Protein AF-A0A9D8JSG8-F1 (afdb_monomer)

Structure (mmCIF, N/CA/C/O backbone):
data_AF-A0A9D8JSG8-F1
#
_entry.id   AF-A0A9D8JSG8-F1
#
loop_
_atom_site.group_PDB
_atom_site.id
_atom_site.type_symbol
_atom_site.label_atom_id
_atom_site.label_alt_id
_atom_site.label_comp_id
_atom_site.label_asym_id
_atom_site.label_entity_id
_atom_site.label_seq_id
_atom_site.pdbx_PDB_ins_code
_atom_site.Cartn_x
_atom_site.Cartn_y
_atom_site.Cartn_z
_atom_site.occupancy
_atom_site.B_iso_or_equiv
_atom_site.auth_seq_id
_atom_site.auth_comp_id
_atom_site.auth_asym_id
_atom_site.auth_atom_id
_atom_site.pdbx_PDB_model_num
ATOM 1 N N . MET A 1 1 ? 66.853 18.924 14.816 1.00 55.56 1 MET A N 1
ATOM 2 C CA . MET A 1 1 ? 65.489 18.479 15.180 1.00 55.56 1 MET A CA 1
ATOM 3 C C . MET A 1 1 ? 64.592 18.593 13.958 1.00 55.56 1 MET A C 1
ATOM 5 O O . MET A 1 1 ? 63.745 19.469 13.878 1.00 55.56 1 MET A O 1
ATOM 9 N N . THR A 1 2 ? 64.803 17.709 12.991 1.00 59.06 2 THR A N 1
ATOM 10 C CA . THR A 1 2 ? 63.992 17.648 11.774 1.00 59.06 2 THR A CA 1
ATOM 11 C C . THR A 1 2 ? 63.807 16.168 11.518 1.00 59.06 2 THR A C 1
ATOM 13 O O . THR A 1 2 ? 64.743 15.477 11.120 1.00 59.06 2 THR A O 1
ATOM 16 N N . CYS A 1 3 ? 62.652 15.647 11.924 1.00 45.59 3 CYS A N 1
ATOM 17 C CA . CYS A 1 3 ? 62.351 14.235 11.762 1.00 45.59 3 CYS A CA 1
ATOM 18 C C . CYS A 1 3 ? 62.247 13.914 10.261 1.00 45.59 3 CYS A C 1
ATOM 20 O O . CYS A 1 3 ? 61.483 14.578 9.561 1.00 45.59 3 CYS A O 1
ATOM 22 N N . PRO A 1 4 ? 62.999 12.919 9.764 1.00 60.72 4 PRO A N 1
ATOM 23 C CA . PRO A 1 4 ? 62.946 12.495 8.372 1.00 60.72 4 PRO A CA 1
ATOM 24 C C . PRO A 1 4 ? 61.621 11.777 8.057 1.00 60.72 4 PRO A C 1
ATOM 26 O O . PRO A 1 4 ? 61.048 11.122 8.938 1.00 60.72 4 PRO A O 1
ATOM 29 N N . PRO A 1 5 ? 61.130 11.860 6.806 1.00 54.78 5 PRO A N 1
ATOM 30 C CA . PRO A 1 5 ? 59.908 11.187 6.395 1.00 54.78 5 PRO A CA 1
ATOM 31 C C . PRO A 1 5 ? 60.143 9.674 6.382 1.00 54.78 5 PRO A C 1
ATOM 33 O O . PRO A 1 5 ? 60.916 9.148 5.583 1.00 54.78 5 PRO A O 1
ATOM 36 N N . LYS A 1 6 ? 59.475 8.957 7.289 1.00 56.94 6 LYS A N 1
ATOM 37 C CA . LYS A 1 6 ? 59.441 7.494 7.274 1.00 56.94 6 LYS A CA 1
ATOM 38 C C . LYS A 1 6 ? 58.579 7.046 6.100 1.00 56.94 6 LYS A C 1
ATOM 40 O O . LYS A 1 6 ? 57.353 7.054 6.175 1.00 56.94 6 LYS A O 1
ATOM 45 N N . THR A 1 7 ? 59.242 6.635 5.029 1.00 55.62 7 THR A N 1
ATOM 46 C CA . THR A 1 7 ? 58.681 5.748 4.017 1.00 55.62 7 THR A CA 1
ATOM 47 C C . THR A 1 7 ? 58.114 4.507 4.702 1.00 55.62 7 THR A C 1
ATOM 49 O O . THR A 1 7 ? 58.830 3.712 5.308 1.00 55.62 7 THR A O 1
ATOM 52 N N . ARG A 1 8 ? 56.794 4.344 4.613 1.00 46.88 8 ARG A N 1
ATOM 53 C CA . ARG A 1 8 ? 56.098 3.098 4.926 1.00 46.88 8 ARG A CA 1
ATOM 54 C C . ARG A 1 8 ? 55.452 2.617 3.623 1.00 46.88 8 ARG A C 1
ATOM 56 O O . ARG A 1 8 ? 54.531 3.283 3.157 1.00 46.88 8 ARG A O 1
ATOM 63 N N . PRO A 1 9 ? 55.896 1.504 3.013 1.00 50.84 9 PRO A N 1
ATOM 64 C CA . PRO A 1 9 ? 55.154 0.878 1.930 1.00 50.84 9 PRO A CA 1
ATOM 65 C C . PRO A 1 9 ? 53.985 0.144 2.588 1.00 50.84 9 PRO A C 1
ATOM 67 O O . PRO A 1 9 ? 54.121 -0.975 3.075 1.00 50.84 9 PRO A O 1
ATOM 70 N N . GLY A 1 10 ? 52.862 0.835 2.747 1.00 44.47 10 GLY A N 1
ATOM 71 C CA . GLY A 1 10 ? 51.741 0.336 3.527 1.00 44.47 10 GLY A CA 1
ATOM 72 C C . GLY A 1 10 ? 50.426 0.759 2.913 1.00 44.47 10 GLY A C 1
ATOM 73 O O . GLY A 1 10 ? 50.056 1.916 3.037 1.00 44.47 10 GLY A O 1
ATOM 74 N N . ALA A 1 11 ? 49.751 -0.216 2.302 1.00 49.81 11 ALA A N 1
ATOM 75 C CA . ALA A 1 11 ? 48.314 -0.256 2.062 1.00 49.81 11 ALA A C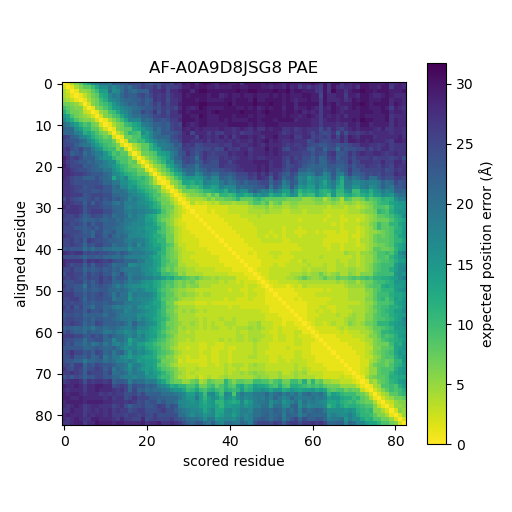A 1
ATOM 76 C C . ALA A 1 11 ? 47.715 1.001 1.410 1.00 49.81 11 ALA A C 1
ATOM 78 O O . ALA A 1 11 ? 47.353 1.969 2.069 1.00 49.81 11 ALA A O 1
ATOM 79 N N . LYS A 1 12 ? 47.530 0.929 0.092 1.00 43.53 12 LYS A N 1
ATOM 80 C CA . LYS A 1 12 ? 46.661 1.824 -0.674 1.00 43.53 12 LYS A CA 1
ATOM 81 C C . LYS A 1 12 ? 45.216 1.644 -0.167 1.00 43.53 12 LYS A C 1
ATOM 83 O O . LYS A 1 12 ? 44.531 0.720 -0.589 1.00 43.53 12 LYS A O 1
ATOM 88 N N . TRP A 1 13 ? 44.805 2.451 0.813 1.00 51.78 13 TRP A N 1
ATOM 89 C CA . TRP A 1 13 ? 43.465 2.443 1.426 1.00 51.78 13 TRP A CA 1
ATOM 90 C C . TRP A 1 13 ? 42.480 3.391 0.730 1.00 51.78 13 TRP A C 1
ATOM 92 O O . TRP A 1 13 ? 41.304 3.448 1.086 1.00 51.78 13 TRP A O 1
ATOM 102 N N . GLU A 1 14 ? 42.919 4.102 -0.302 1.00 49.25 14 GLU A N 1
ATOM 103 C CA . GLU A 1 14 ? 42.020 4.829 -1.185 1.00 49.25 14 GLU A CA 1
ATOM 104 C C . GLU A 1 14 ? 41.401 3.837 -2.165 1.00 49.25 14 GLU A C 1
ATOM 106 O O . GLU A 1 14 ? 42.106 3.271 -3.005 1.00 49.25 14 GLU A O 1
ATOM 111 N N . ASN A 1 15 ? 40.101 3.592 -1.944 1.00 57.66 15 ASN A N 1
ATOM 112 C CA . ASN A 1 15 ? 39.043 3.135 -2.869 1.00 57.66 15 ASN A CA 1
ATOM 113 C C . ASN A 1 15 ? 38.080 2.093 -2.253 1.00 57.66 15 ASN A C 1
ATOM 115 O O . ASN A 1 15 ? 37.302 1.481 -2.974 1.00 57.66 15 ASN A O 1
ATOM 119 N N . ALA A 1 16 ? 38.071 1.881 -0.933 1.00 49.91 16 ALA A N 1
ATOM 120 C CA . ALA A 1 16 ? 37.219 0.865 -0.294 1.00 49.91 16 ALA A CA 1
ATOM 121 C C . ALA A 1 16 ? 35.900 1.410 0.305 1.00 49.91 16 ALA A C 1
ATOM 123 O O . ALA A 1 16 ? 35.462 0.936 1.351 1.00 49.91 16 ALA A O 1
ATOM 124 N N . TRP A 1 17 ? 35.262 2.406 -0.326 1.00 48.34 17 TRP A N 1
ATOM 125 C CA . TRP A 1 17 ? 33.985 2.974 0.157 1.00 48.34 17 TRP A CA 1
ATOM 126 C C . TRP A 1 17 ? 32.832 2.985 -0.857 1.00 48.34 17 TRP A C 1
ATOM 128 O O . TRP A 1 17 ? 31.752 3.464 -0.528 1.00 48.34 17 TRP A O 1
ATOM 138 N N . THR A 1 18 ? 32.995 2.394 -2.044 1.00 52.41 18 THR A N 1
ATOM 139 C CA . THR A 1 18 ? 31.948 2.426 -3.092 1.00 52.41 18 THR A CA 1
ATOM 140 C C . THR A 1 18 ? 31.462 1.045 -3.540 1.00 52.41 18 THR A C 1
ATOM 142 O O . THR A 1 18 ? 30.644 0.947 -4.442 1.00 52.41 18 THR A O 1
ATOM 145 N N . GLU A 1 19 ? 31.912 -0.041 -2.902 1.00 42.16 19 GLU A N 1
ATOM 146 C CA . GLU A 1 19 ? 31.602 -1.413 -3.353 1.00 42.16 19 GLU A CA 1
ATOM 147 C C . GLU A 1 19 ? 30.577 -2.144 -2.466 1.00 42.16 19 GLU A C 1
ATOM 149 O O . GLU A 1 19 ? 30.222 -3.295 -2.707 1.00 42.16 19 GLU A O 1
ATOM 154 N N . ARG A 1 20 ? 30.045 -1.460 -1.440 1.00 46.50 20 ARG A N 1
ATOM 155 C CA . ARG A 1 20 ? 28.902 -1.938 -0.640 1.00 46.50 20 ARG A CA 1
ATOM 156 C C . ARG A 1 20 ? 27.552 -1.412 -1.121 1.00 46.50 20 ARG A C 1
ATOM 158 O O . ARG A 1 20 ? 26.545 -1.673 -0.470 1.00 46.50 20 ARG A O 1
ATOM 165 N N . GLU A 1 21 ? 27.487 -0.818 -2.308 1.00 46.94 21 GLU A N 1
ATOM 166 C CA . GLU A 1 21 ? 26.268 -0.887 -3.119 1.00 46.94 21 GLU A CA 1
ATOM 167 C C . GLU A 1 21 ? 26.190 -2.271 -3.773 1.00 46.94 21 GLU A C 1
ATOM 169 O O . GLU A 1 21 ? 26.049 -2.421 -4.985 1.00 46.94 21 GLU A O 1
ATOM 174 N N . ALA A 1 22 ? 26.297 -3.313 -2.939 1.00 47.41 22 ALA A N 1
ATOM 175 C CA . ALA A 1 22 ? 25.838 -4.639 -3.280 1.00 47.41 22 ALA A CA 1
ATOM 176 C C . ALA A 1 22 ? 24.417 -4.440 -3.787 1.00 47.41 22 ALA A C 1
ATOM 178 O O . ALA A 1 22 ? 23.536 -4.040 -3.022 1.00 47.41 22 ALA A O 1
ATOM 179 N N . ALA A 1 23 ? 24.245 -4.615 -5.096 1.00 51.81 23 ALA A N 1
ATOM 180 C CA . ALA A 1 23 ? 22.971 -4.576 -5.767 1.00 51.81 23 ALA A CA 1
ATOM 181 C C . ALA A 1 23 ? 22.008 -5.406 -4.925 1.00 51.81 23 ALA A C 1
ATOM 183 O O . ALA A 1 23 ? 22.068 -6.636 -4.948 1.00 51.81 23 ALA A O 1
ATOM 184 N N . MET A 1 24 ? 21.163 -4.736 -4.129 1.00 53.94 24 MET A N 1
ATOM 185 C CA . MET A 1 24 ? 20.071 -5.413 -3.452 1.00 53.94 24 MET A CA 1
ATOM 186 C C . MET A 1 24 ? 19.380 -6.175 -4.574 1.00 53.94 24 MET A C 1
ATOM 188 O O . MET A 1 24 ? 19.013 -5.521 -5.560 1.00 53.94 24 MET A O 1
ATOM 192 N N . PRO A 1 25 ? 19.264 -7.510 -4.500 1.00 49.75 25 PRO A N 1
ATOM 193 C CA . PRO A 1 25 ? 18.571 -8.261 -5.522 1.00 49.75 25 PRO A CA 1
ATOM 194 C C . PRO A 1 25 ? 17.155 -7.703 -5.542 1.00 49.75 25 PRO A C 1
ATOM 196 O O . PRO A 1 25 ? 16.338 -7.988 -4.667 1.00 49.75 25 PRO A O 1
ATOM 199 N N . ARG A 1 26 ? 16.893 -6.799 -6.492 1.00 56.03 26 ARG A N 1
ATOM 200 C CA . ARG A 1 26 ? 15.591 -6.182 -6.676 1.00 56.03 26 ARG A CA 1
ATOM 201 C C . ARG A 1 26 ? 14.743 -7.328 -7.171 1.00 56.03 26 ARG A C 1
ATOM 203 O O . ARG A 1 26 ? 14.765 -7.624 -8.362 1.00 56.03 26 ARG A O 1
ATOM 210 N N . LYS A 1 27 ? 14.081 -8.021 -6.244 1.00 61.59 27 LYS A N 1
ATOM 211 C CA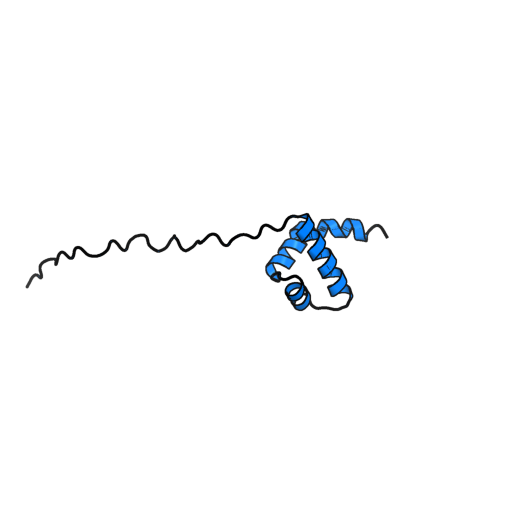 . LYS A 1 27 ? 13.099 -9.051 -6.549 1.00 61.59 27 LYS A CA 1
ATOM 212 C C . LYS A 1 27 ? 12.043 -8.332 -7.378 1.00 61.59 27 LYS A C 1
ATOM 214 O O . LYS A 1 27 ? 11.259 -7.541 -6.856 1.00 61.59 27 LYS A O 1
ATOM 219 N N . ARG A 1 28 ? 12.175 -8.436 -8.702 1.00 66.56 28 ARG A N 1
ATOM 220 C CA . ARG A 1 28 ? 11.302 -7.740 -9.634 1.00 66.56 28 ARG A CA 1
ATOM 221 C C . ARG A 1 28 ? 9.998 -8.501 -9.587 1.00 66.56 28 ARG A C 1
ATOM 223 O O . ARG A 1 28 ? 9.899 -9.599 -10.117 1.00 66.56 28 ARG A O 1
ATOM 230 N N . PHE A 1 29 ? 9.039 -7.939 -8.875 1.00 71.75 29 PHE A N 1
ATOM 231 C CA . PHE A 1 29 ? 7.681 -8.434 -8.914 1.00 71.75 29 PHE A CA 1
ATOM 232 C C . PHE A 1 29 ? 7.130 -8.149 -10.310 1.00 71.75 29 PHE A C 1
ATOM 234 O O . PHE A 1 29 ? 7.189 -7.006 -10.771 1.00 71.75 29 PHE A O 1
ATOM 241 N N . ALA A 1 30 ? 6.649 -9.185 -10.996 1.00 82.25 30 ALA A N 1
ATOM 242 C CA . ALA A 1 30 ? 5.896 -9.000 -12.229 1.00 82.25 30 ALA A CA 1
ATOM 243 C C . ALA A 1 30 ? 4.631 -8.187 -11.921 1.00 82.25 30 ALA A C 1
ATOM 245 O O . ALA A 1 30 ? 4.063 -8.321 -10.834 1.00 82.25 30 ALA A O 1
ATOM 246 N N . ALA A 1 31 ? 4.175 -7.363 -12.866 1.00 79.31 31 ALA A N 1
ATOM 247 C CA . ALA A 1 31 ? 2.983 -6.534 -12.676 1.00 79.31 31 ALA A CA 1
ATOM 248 C C . ALA A 1 31 ? 1.760 -7.374 -12.254 1.00 79.31 31 ALA A C 1
ATOM 250 O O . ALA A 1 31 ? 1.009 -6.977 -11.367 1.00 79.31 31 ALA A O 1
ATOM 251 N N . GLU A 1 32 ? 1.613 -8.578 -12.807 1.00 81.00 32 GLU A N 1
ATOM 252 C CA . GLU A 1 32 ? 0.559 -9.532 -12.442 1.00 81.00 32 GLU A CA 1
ATOM 253 C C . GLU A 1 32 ? 0.656 -9.996 -10.981 1.00 81.00 32 GLU A C 1
ATOM 255 O O . GLU A 1 32 ? -0.349 -10.032 -10.271 1.00 81.00 32 GLU A O 1
ATOM 260 N N . GLU A 1 33 ? 1.866 -10.290 -10.492 1.00 86.06 33 GLU A N 1
ATOM 261 C CA . GLU A 1 33 ? 2.085 -10.688 -9.097 1.00 86.06 33 GLU A CA 1
ATOM 262 C C . GLU A 1 33 ? 1.749 -9.534 -8.138 1.00 86.06 33 GLU A C 1
ATOM 264 O O . GLU A 1 33 ? 1.135 -9.749 -7.092 1.00 86.06 33 GLU A O 1
ATOM 269 N N . ILE A 1 34 ? 2.085 -8.297 -8.521 1.00 85.88 34 ILE A N 1
ATOM 270 C CA . ILE A 1 34 ? 1.732 -7.085 -7.769 1.00 85.88 34 ILE A CA 1
ATOM 271 C C . ILE A 1 34 ? 0.211 -6.923 -7.692 1.00 85.88 34 ILE A C 1
ATOM 273 O O . ILE A 1 34 ? -0.333 -6.710 -6.607 1.00 85.88 34 ILE A O 1
ATOM 277 N N . ILE A 1 35 ? -0.487 -7.054 -8.822 1.00 83.56 35 ILE A N 1
ATOM 278 C CA . ILE A 1 35 ? -1.948 -6.914 -8.893 1.00 83.56 35 ILE A CA 1
ATOM 279 C C . ILE A 1 35 ? -2.637 -7.987 -8.041 1.00 83.56 35 ILE A C 1
ATOM 281 O O . ILE A 1 35 ? -3.560 -7.665 -7.289 1.00 83.56 35 ILE A O 1
ATOM 285 N N . ASN A 1 36 ? -2.173 -9.238 -8.100 1.00 86.94 36 ASN A N 1
ATOM 286 C CA . ASN A 1 36 ? -2.719 -10.327 -7.288 1.00 86.94 36 ASN A CA 1
ATOM 287 C C . ASN A 1 36 ? -2.529 -10.066 -5.788 1.00 86.94 36 ASN A C 1
ATOM 289 O O . ASN A 1 36 ? -3.494 -10.152 -5.027 1.00 86.94 36 ASN A O 1
ATOM 293 N N . LYS A 1 37 ? -1.332 -9.634 -5.368 1.00 88.06 37 LYS A N 1
ATOM 294 C CA . LYS A 1 37 ? -1.064 -9.263 -3.968 1.00 88.06 37 LYS A CA 1
ATOM 295 C C . LYS A 1 37 ? -1.900 -8.073 -3.507 1.00 88.06 37 LYS A C 1
ATOM 297 O O . LYS A 1 37 ? -2.391 -8.082 -2.384 1.00 88.06 37 LYS A O 1
ATOM 302 N N . LEU A 1 38 ? -2.105 -7.064 -4.356 1.00 86.31 38 LEU A N 1
ATOM 303 C CA . LEU A 1 38 ? -2.980 -5.929 -4.042 1.00 86.31 38 LEU A CA 1
ATOM 304 C C . LEU A 1 38 ? -4.458 -6.333 -3.931 1.00 86.31 38 LEU A C 1
ATOM 306 O O . LEU A 1 38 ? -5.178 -5.764 -3.116 1.00 86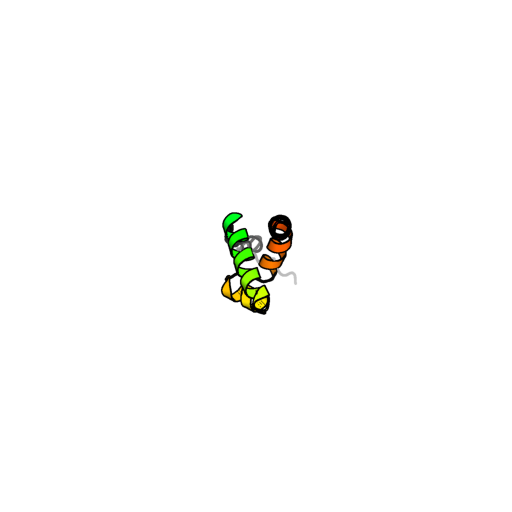.31 38 LEU A O 1
ATOM 310 N N . ARG A 1 39 ? -4.928 -7.307 -4.721 1.00 84.94 39 ARG A N 1
ATOM 311 C CA . ARG A 1 39 ? -6.290 -7.854 -4.584 1.00 84.94 39 ARG A CA 1
ATOM 312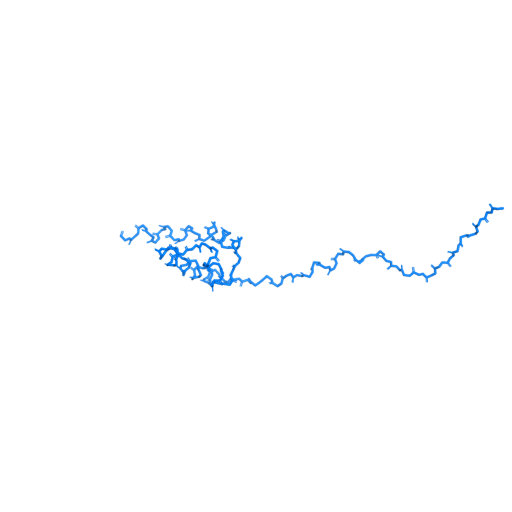 C C . ARG A 1 39 ? -6.455 -8.592 -3.261 1.00 84.94 39 ARG A C 1
ATOM 314 O O . ARG A 1 39 ? -7.407 -8.330 -2.532 1.00 84.94 39 ARG A O 1
ATOM 321 N N . GLU A 1 40 ? -5.507 -9.463 -2.935 1.00 87.81 40 GLU A N 1
ATOM 322 C CA . GLU A 1 40 ? -5.502 -10.208 -1.676 1.00 87.81 40 GLU A CA 1
ATOM 323 C C . GLU A 1 40 ? -5.403 -9.271 -0.464 1.00 87.81 40 GLU A C 1
ATOM 325 O O . GLU A 1 40 ? -6.116 -9.454 0.524 1.00 87.81 40 GLU A O 1
ATOM 330 N N . ALA A 1 41 ? -4.592 -8.211 -0.575 1.00 87.75 41 ALA A N 1
ATOM 331 C CA . ALA A 1 41 ? -4.499 -7.162 0.429 1.00 87.75 41 ALA A CA 1
ATOM 332 C C . ALA A 1 41 ? -5.864 -6.564 0.762 1.00 87.75 41 ALA A C 1
ATOM 334 O O . ALA A 1 41 ? -6.184 -6.350 1.923 1.00 87.75 41 ALA A O 1
ATOM 335 N N . GLU A 1 42 ? -6.690 -6.311 -0.244 1.00 83.50 42 GLU A N 1
ATOM 336 C CA . GLU A 1 42 ? -7.935 -5.573 -0.048 1.00 83.50 42 GLU A CA 1
ATOM 337 C C . GLU A 1 42 ? -9.081 -6.437 0.425 1.00 83.50 42 GLU A C 1
ATOM 339 O O . GLU A 1 42 ? -9.909 -5.955 1.187 1.00 83.50 42 GLU A O 1
ATOM 344 N N . VAL A 1 43 ? -9.085 -7.723 0.079 1.00 87.06 43 VAL A N 1
ATOM 345 C CA . 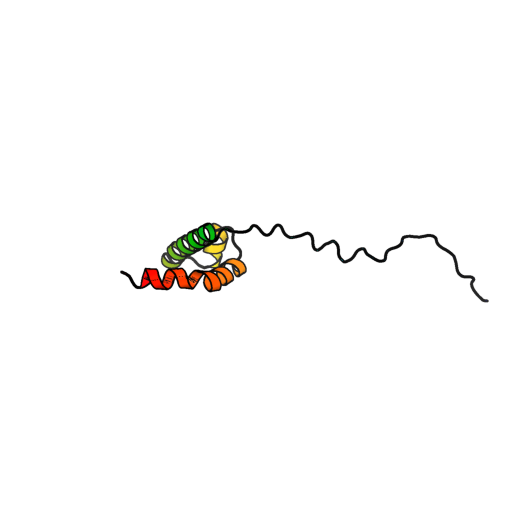VAL A 1 43 ? -9.976 -8.687 0.736 1.00 87.06 43 VAL A CA 1
ATOM 346 C C . VAL A 1 43 ? -9.692 -8.722 2.240 1.00 87.06 43 VAL A C 1
ATOM 348 O O . VAL A 1 43 ? -10.627 -8.758 3.035 1.00 87.06 43 VAL A O 1
ATOM 351 N N . ARG A 1 44 ? -8.418 -8.665 2.644 1.00 86.81 44 ARG A N 1
ATOM 352 C CA . ARG A 1 44 ? -8.030 -8.609 4.060 1.00 86.81 44 ARG A CA 1
ATOM 353 C C . ARG A 1 44 ? -8.372 -7.273 4.716 1.00 86.81 44 ARG A C 1
ATOM 355 O O . ARG A 1 44 ? -8.950 -7.263 5.798 1.00 86.81 44 ARG A O 1
ATOM 362 N N . LEU A 1 45 ? -8.108 -6.150 4.044 1.00 85.25 45 LEU A N 1
ATOM 363 C CA . LEU A 1 45 ? -8.517 -4.828 4.538 1.00 85.25 45 LEU A CA 1
ATOM 364 C C . LEU A 1 45 ? -10.046 -4.728 4.687 1.00 85.25 45 LEU A C 1
ATOM 366 O O . LEU A 1 45 ? -10.524 -4.194 5.682 1.00 85.25 45 LEU A O 1
ATOM 370 N N . ALA A 1 46 ? -10.821 -5.294 3.755 1.00 83.12 46 ALA A N 1
ATOM 371 C CA . ALA A 1 46 ? -12.284 -5.344 3.828 1.00 83.12 46 ALA A CA 1
ATOM 372 C C . ALA A 1 46 ? -12.797 -6.229 4.977 1.00 83.12 46 ALA A C 1
ATOM 374 O O . ALA A 1 46 ? -13.873 -5.978 5.511 1.00 83.12 46 ALA A O 1
ATOM 375 N N . ARG A 1 47 ? -12.017 -7.233 5.398 1.00 86.31 47 ARG A N 1
ATOM 376 C CA . ARG A 1 47 ? -12.271 -8.019 6.619 1.00 86.31 47 ARG A CA 1
ATOM 377 C C . ARG A 1 47 ? -11.911 -7.267 7.908 1.00 86.31 47 ARG A C 1
ATOM 379 O O . ARG A 1 47 ? -12.157 -7.791 8.989 1.00 86.31 47 ARG A O 1
ATOM 386 N N . GLY A 1 48 ? -11.348 -6.061 7.805 1.00 89.06 48 GLY A N 1
ATOM 387 C CA . GLY A 1 48 ? -10.945 -5.231 8.940 1.00 89.06 48 GLY A CA 1
ATOM 388 C C . GLY A 1 48 ? -9.497 -5.434 9.393 1.00 89.06 48 GLY A C 1
ATOM 389 O O . GLY A 1 48 ? -9.126 -4.947 10.459 1.00 89.06 48 GLY A O 1
ATOM 390 N N . GLU A 1 49 ? -8.665 -6.139 8.620 1.00 89.81 49 GLU A N 1
ATOM 391 C CA . GLU A 1 49 ? -7.239 -6.264 8.934 1.00 89.81 49 GLU A CA 1
ATOM 392 C C . GLU A 1 49 ? -6.503 -4.937 8.705 1.00 89.81 49 GLU A C 1
ATOM 394 O O . GLU A 1 49 ? -6.850 -4.137 7.837 1.00 89.81 49 GLU A O 1
ATOM 399 N N . THR A 1 50 ? -5.444 -4.700 9.475 1.00 89.69 50 THR A N 1
ATOM 400 C CA . THR A 1 50 ? -4.600 -3.511 9.306 1.00 89.69 50 THR A CA 1
ATOM 401 C C . THR A 1 50 ? -3.597 -3.702 8.170 1.00 89.69 50 THR A C 1
ATOM 403 O O . THR A 1 50 ? -3.139 -4.813 7.899 1.00 89.69 50 THR A O 1
ATOM 406 N N . VAL A 1 51 ? -3.169 -2.602 7.539 1.00 86.50 51 VAL A N 1
ATOM 407 C CA . VAL A 1 51 ? -2.152 -2.626 6.467 1.00 86.50 51 VAL A CA 1
ATOM 408 C C . VAL A 1 51 ? -0.872 -3.346 6.910 1.00 86.50 51 VAL A C 1
ATOM 410 O O . VAL A 1 51 ? -0.313 -4.118 6.135 1.00 86.50 51 VAL A O 1
ATOM 413 N N . ALA A 1 52 ? -0.457 -3.181 8.169 1.00 88.44 52 ALA A N 1
ATOM 414 C CA . ALA A 1 52 ? 0.721 -3.847 8.720 1.00 88.44 52 ALA A CA 1
ATOM 415 C C . ALA A 1 52 ? 0.565 -5.379 8.792 1.00 88.44 52 ALA A C 1
ATOM 417 O O . ALA A 1 52 ? 1.515 -6.116 8.522 1.00 88.44 52 ALA A O 1
ATOM 418 N N . GLN A 1 53 ? -0.627 -5.881 9.139 1.00 89.94 53 GLN A N 1
ATOM 419 C CA . GLN A 1 53 ? -0.919 -7.321 9.125 1.00 89.94 53 GLN A CA 1
ATOM 420 C C . GLN A 1 53 ? -0.916 -7.853 7.695 1.00 89.94 53 GLN A C 1
ATOM 422 O O . GLN A 1 53 ? -0.260 -8.849 7.404 1.00 89.94 53 GLN A O 1
ATOM 427 N N . VAL A 1 54 ? -1.559 -7.130 6.784 1.00 89.62 54 VAL A N 1
ATOM 428 C CA . VAL A 1 54 ? -1.605 -7.483 5.367 1.00 89.62 54 VAL A CA 1
ATOM 429 C C . VAL A 1 54 ? -0.204 -7.545 4.753 1.00 89.62 54 VAL A C 1
ATOM 431 O O . VAL A 1 54 ? 0.126 -8.518 4.077 1.00 89.62 54 VAL A O 1
ATOM 434 N N . CYS A 1 55 ? 0.650 -6.560 5.035 1.00 89.19 55 CYS A N 1
ATOM 435 C CA . CYS A 1 55 ? 2.037 -6.528 4.571 1.00 89.19 55 CYS A CA 1
ATOM 436 C C . CYS A 1 55 ? 2.848 -7.718 5.105 1.00 89.19 55 CYS A C 1
ATOM 438 O O . CYS A 1 55 ? 3.566 -8.362 4.336 1.00 89.19 55 CYS A O 1
ATOM 440 N N . LYS A 1 56 ? 2.663 -8.082 6.385 1.00 88.50 56 LYS A N 1
ATOM 441 C CA . LYS A 1 56 ? 3.273 -9.285 6.975 1.00 88.50 56 LYS A CA 1
ATOM 442 C C . LYS A 1 56 ? 2.845 -10.563 6.258 1.00 88.50 56 LYS A C 1
ATOM 444 O O . LYS A 1 56 ? 3.704 -11.383 5.951 1.00 88.50 56 LYS A O 1
ATOM 449 N N . VAL A 1 57 ? 1.553 -10.729 5.973 1.00 88.06 57 VAL A N 1
ATOM 450 C CA . VAL A 1 57 ? 1.050 -11.946 5.313 1.00 88.06 57 VAL A CA 1
ATOM 451 C C . VAL A 1 57 ? 1.516 -12.032 3.859 1.00 88.06 57 VAL A C 1
ATOM 453 O O . VAL A 1 57 ? 1.894 -13.099 3.390 1.00 88.06 57 VAL A O 1
ATOM 456 N N . LEU A 1 58 ? 1.552 -10.903 3.152 1.00 85.56 58 LEU A N 1
ATOM 457 C CA . LEU A 1 58 ? 2.002 -10.836 1.759 1.00 85.56 58 LEU A CA 1
ATOM 458 C C . LEU A 1 58 ? 3.533 -10.877 1.605 1.00 85.56 58 LEU A C 1
ATOM 460 O O . LEU A 1 58 ? 4.033 -10.940 0.478 1.00 85.56 58 LEU A O 1
ATOM 464 N N . GLY A 1 59 ? 4.282 -10.821 2.712 1.00 87.81 59 GLY A N 1
ATOM 465 C CA . GLY A 1 59 ? 5.745 -10.793 2.706 1.00 87.81 59 GLY A CA 1
ATOM 466 C C . GLY A 1 59 ? 6.318 -9.544 2.031 1.00 87.81 59 GLY A C 1
ATOM 467 O O . GLY A 1 59 ? 7.377 -9.609 1.405 1.00 87.81 59 GLY A O 1
ATOM 468 N N . VAL A 1 60 ? 5.605 -8.418 2.109 1.00 87.25 60 VAL A N 1
ATOM 469 C CA . VAL A 1 60 ? 6.014 -7.131 1.533 1.00 87.25 60 VAL A CA 1
ATOM 470 C C . VAL A 1 60 ? 6.156 -6.083 2.625 1.00 87.25 60 VAL A C 1
ATOM 472 O O . VAL A 1 60 ? 5.552 -6.180 3.686 1.00 87.25 60 VAL A O 1
ATOM 475 N N . THR A 1 61 ? 6.966 -5.061 2.371 1.00 87.75 61 THR A N 1
ATOM 476 C CA . THR A 1 61 ? 7.074 -3.919 3.281 1.00 87.75 61 THR A CA 1
ATOM 477 C C . THR A 1 61 ? 5.935 -2.934 3.041 1.00 87.75 61 THR A C 1
ATOM 479 O O . THR A 1 61 ? 5.495 -2.762 1.900 1.00 87.75 61 THR A O 1
ATOM 482 N N . ASP A 1 62 ? 5.520 -2.214 4.085 1.00 87.69 62 ASP A N 1
ATOM 483 C CA . ASP A 1 62 ? 4.505 -1.158 3.981 1.00 87.69 62 ASP A CA 1
ATOM 484 C C . ASP A 1 62 ? 4.863 -0.130 2.898 1.00 87.69 62 ASP A C 1
ATOM 486 O O . ASP A 1 62 ? 4.021 0.268 2.096 1.00 87.69 62 ASP A O 1
ATOM 490 N N . GLN A 1 63 ? 6.143 0.243 2.797 1.00 88.12 63 GLN A N 1
ATOM 491 C CA . GLN A 1 63 ? 6.628 1.164 1.766 1.00 88.12 63 GLN A CA 1
ATOM 492 C C . GLN A 1 63 ? 6.369 0.641 0.344 1.00 88.12 63 GLN A C 1
ATOM 494 O O . GLN A 1 63 ? 5.940 1.399 -0.530 1.00 88.12 63 GLN A O 1
ATOM 499 N N . THR A 1 64 ? 6.598 -0.654 0.111 1.00 87.19 64 THR A N 1
ATOM 500 C CA . THR A 1 64 ? 6.343 -1.290 -1.189 1.00 87.19 64 THR A CA 1
ATOM 501 C C . THR A 1 64 ? 4.848 -1.317 -1.487 1.00 87.19 64 THR A C 1
ATOM 503 O O . THR A 1 64 ? 4.445 -0.972 -2.596 1.00 87.19 64 THR A O 1
ATOM 506 N N . PHE A 1 65 ? 4.024 -1.638 -0.486 1.00 87.25 65 PHE A N 1
ATOM 507 C CA . PHE A 1 65 ? 2.568 -1.635 -0.610 1.00 87.25 65 PHE A CA 1
ATOM 508 C C . PHE A 1 65 ? 2.019 -0.249 -0.983 1.00 87.25 65 PHE A C 1
ATOM 510 O O . PHE A 1 65 ? 1.244 -0.130 -1.934 1.00 87.25 65 PHE A O 1
ATOM 517 N N . TYR A 1 66 ? 2.469 0.819 -0.316 1.00 87.69 66 TYR A N 1
ATOM 518 C CA . TYR A 1 66 ? 2.058 2.183 -0.663 1.00 87.69 66 TYR A CA 1
ATOM 519 C C . TYR A 1 66 ? 2.511 2.594 -2.066 1.00 87.69 66 TYR A C 1
ATOM 521 O O . TYR A 1 66 ? 1.748 3.244 -2.784 1.00 87.69 66 TYR A O 1
ATOM 529 N N . ARG A 1 67 ? 3.719 2.197 -2.490 1.00 88.25 67 ARG A N 1
ATOM 530 C CA . ARG A 1 67 ? 4.195 2.449 -3.858 1.00 88.25 67 ARG A CA 1
ATOM 531 C C . ARG A 1 67 ? 3.323 1.735 -4.887 1.00 88.25 67 ARG A C 1
ATOM 533 O O . ARG A 1 67 ? 2.879 2.358 -5.845 1.00 88.25 67 ARG A O 1
ATOM 540 N N . TRP A 1 68 ? 3.019 0.460 -4.658 1.00 88.94 68 TRP A N 1
ATOM 541 C CA . TRP A 1 68 ? 2.143 -0.318 -5.529 1.00 88.94 68 TRP A CA 1
ATOM 542 C C . TRP A 1 68 ? 0.726 0.236 -5.581 1.00 88.94 68 TRP A C 1
ATOM 544 O O . TRP A 1 68 ? 0.136 0.270 -6.652 1.00 88.94 68 TRP A O 1
ATOM 554 N N . ARG A 1 69 ? 0.185 0.737 -4.467 1.00 83.94 69 ARG A N 1
ATOM 555 C CA . ARG A 1 69 ? -1.128 1.391 -4.470 1.00 83.94 69 ARG A CA 1
ATOM 556 C C . ARG A 1 69 ? -1.129 2.664 -5.329 1.00 83.94 69 ARG A C 1
ATOM 558 O O . ARG A 1 69 ? -2.135 2.949 -5.965 1.00 83.94 69 ARG A O 1
ATOM 565 N N . ARG A 1 70 ? -0.024 3.415 -5.392 1.00 83.56 70 ARG A N 1
ATOM 566 C CA . ARG A 1 70 ? 0.090 4.587 -6.282 1.00 83.56 70 ARG A CA 1
ATOM 567 C C . ARG A 1 70 ? 0.221 4.198 -7.757 1.00 83.56 70 ARG A C 1
ATOM 569 O O . ARG A 1 70 ? -0.400 4.833 -8.595 1.00 83.56 70 ARG A O 1
ATOM 576 N N . GLU A 1 71 ? 1.008 3.167 -8.054 1.00 82.81 71 GLU A N 1
ATOM 577 C CA . GLU A 1 71 ? 1.338 2.757 -9.429 1.00 82.81 71 GLU A CA 1
ATOM 578 C C . GLU A 1 71 ? 0.258 1.859 -10.066 1.00 82.81 71 GLU A C 1
ATOM 580 O O . GLU A 1 71 ? -0.082 2.027 -11.231 1.00 82.81 71 GLU A O 1
ATOM 585 N N . 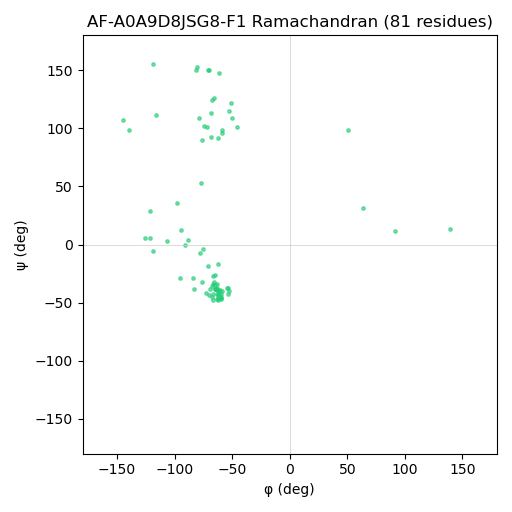TYR A 1 72 ? -0.346 0.957 -9.285 1.00 81.69 72 TYR A N 1
ATOM 586 C CA . TYR A 1 72 ? -1.327 -0.040 -9.743 1.00 81.69 72 TYR A CA 1
ATOM 587 C C . TYR A 1 72 ? -2.709 0.105 -9.090 1.00 81.69 72 TYR A C 1
ATOM 589 O O . TYR A 1 72 ? -3.642 -0.598 -9.472 1.00 81.69 72 TYR A O 1
ATOM 597 N N . GLY A 1 73 ? -2.894 0.997 -8.111 1.00 71.94 73 GLY A N 1
ATOM 598 C CA . GLY A 1 73 ? -4.199 1.177 -7.457 1.00 71.94 73 GLY A CA 1
ATOM 599 C C . GLY A 1 73 ? -5.285 1.711 -8.395 1.00 71.94 73 GLY A C 1
ATOM 600 O O . GLY A 1 73 ? -6.455 1.388 -8.205 1.00 71.94 73 GLY A O 1
ATOM 601 N N . GLY A 1 74 ? -4.906 2.445 -9.449 1.00 68.81 74 GLY A N 1
ATOM 602 C CA . GLY A 1 74 ? -5.829 2.941 -10.476 1.00 68.81 74 GLY A CA 1
ATOM 603 C C . GLY A 1 74 ? -6.483 1.834 -11.313 1.00 68.81 74 GLY A C 1
ATOM 604 O O . GLY A 1 74 ? -7.659 1.948 -11.645 1.00 68.81 74 GLY A O 1
ATOM 605 N N . LEU A 1 75 ? -5.783 0.713 -11.547 1.00 62.97 75 LEU A N 1
ATOM 606 C CA . LEU A 1 75 ? -6.315 -0.458 -12.268 1.00 62.97 75 LEU A CA 1
ATOM 607 C C . LEU A 1 75 ? -7.514 -1.110 -11.554 1.00 62.97 75 LEU A C 1
ATOM 609 O O . LEU A 1 75 ? -8.247 -1.886 -12.157 1.00 62.97 75 LEU A O 1
ATOM 613 N N . ARG A 1 76 ? -7.719 -0.810 -10.265 1.00 58.56 76 ARG A N 1
ATOM 614 C CA . ARG A 1 76 ? -8.801 -1.367 -9.441 1.00 58.56 76 ARG A CA 1
ATOM 615 C C . ARG A 1 76 ? -10.037 -0.474 -9.371 1.00 58.56 76 ARG A C 1
ATOM 617 O O . ARG A 1 76 ? -11.134 -1.002 -9.213 1.00 58.56 76 ARG A O 1
ATOM 624 N N . ILE A 1 77 ? -9.879 0.848 -9.494 1.00 50.84 77 ILE A N 1
ATOM 625 C CA . ILE A 1 77 ? -11.007 1.795 -9.421 1.00 50.84 77 ILE A CA 1
ATOM 626 C C . ILE A 1 77 ? -11.969 1.569 -10.594 1.00 50.84 77 ILE A C 1
ATOM 628 O O . ILE A 1 77 ? -13.180 1.648 -10.410 1.00 50.84 77 ILE A O 1
ATOM 632 N N . ASP A 1 78 ? -11.443 1.208 -11.765 1.00 52.25 78 ASP A N 1
ATOM 633 C CA . ASP A 1 78 ? -12.264 0.917 -12.944 1.00 52.25 78 ASP A CA 1
ATOM 634 C C . ASP A 1 78 ? -13.111 -0.359 -12.768 1.00 52.25 78 ASP A C 1
ATOM 636 O O . ASP A 1 78 ? -14.282 -0.403 -13.136 1.00 52.25 78 ASP A O 1
ATOM 640 N N . GLN A 1 79 ? -12.569 -1.374 -12.083 1.00 53.62 79 GLN A N 1
ATOM 641 C CA . GLN A 1 79 ? -13.284 -2.623 -11.796 1.00 53.62 79 GLN A CA 1
ATOM 642 C C . GLN A 1 79 ? -14.319 -2.481 -10.666 1.00 53.62 79 GLN A C 1
ATOM 644 O O . GLN A 1 79 ? -15.361 -3.130 -10.713 1.00 53.62 79 GLN A O 1
ATOM 649 N N . ALA A 1 80 ? -14.071 -1.610 -9.680 1.00 44.16 80 ALA A N 1
ATOM 650 C CA . ALA A 1 80 ? -15.029 -1.308 -8.611 1.00 44.16 80 ALA A CA 1
ATOM 651 C C . ALA A 1 80 ? -16.243 -0.492 -9.097 1.00 44.16 80 ALA A C 1
ATOM 653 O O . ALA A 1 80 ? -17.269 -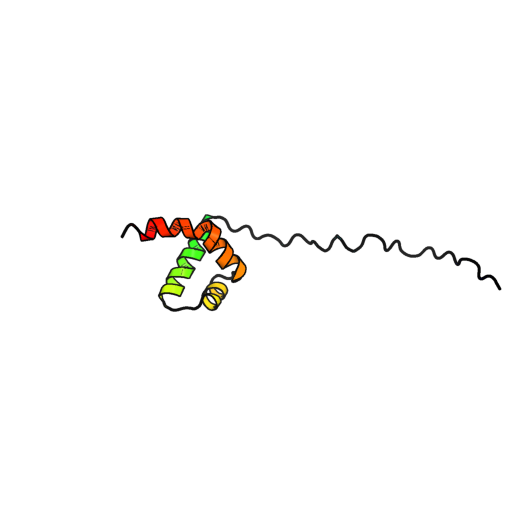0.471 -8.426 1.00 44.16 80 ALA A O 1
ATOM 654 N N . LYS A 1 81 ? -16.142 0.162 -10.262 1.00 44.22 81 LYS A N 1
ATOM 655 C CA . LYS A 1 81 ? -17.223 0.950 -10.877 1.00 44.22 81 LYS A CA 1
ATOM 656 C C . LYS A 1 81 ? -18.159 0.140 -11.780 1.00 44.22 81 LYS A C 1
ATOM 658 O O . LYS A 1 81 ? -19.022 0.726 -12.429 1.00 44.22 81 LYS A O 1
ATOM 663 N N . ARG A 1 82 ? -17.974 -1.180 -11.857 1.00 47.44 82 ARG A N 1
ATOM 664 C CA . ARG A 1 82 ? -18.687 -2.062 -12.792 1.00 47.44 82 ARG A CA 1
ATOM 665 C C . ARG A 1 82 ? -19.481 -3.179 -12.098 1.00 47.44 82 ARG A C 1
ATOM 667 O O . ARG A 1 82 ? -19.662 -4.247 -12.680 1.00 47.44 82 ARG A O 1
ATOM 674 N N . LEU A 1 83 ? -19.925 -2.919 -10.868 1.00 44.5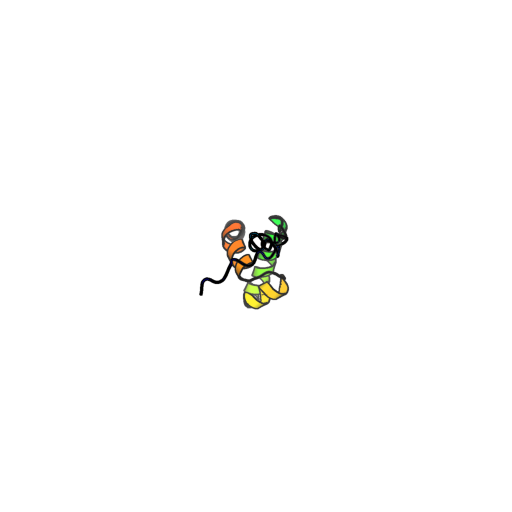3 83 LEU A N 1
ATOM 675 C CA . LEU A 1 83 ? -20.940 -3.687 -10.145 1.00 44.53 83 LEU A CA 1
ATOM 676 C C . LEU A 1 83 ? -22.170 -2.809 -9.924 1.00 44.53 83 LEU A C 1
ATOM 678 O O . LEU A 1 83 ? -21.967 -1.625 -9.573 1.00 44.53 83 LEU A O 1
#

Foldseek 3Di:
DDDDDDDDPDDPPPDPPPPVVPVPPPPDQDLVNLVVLLVVLVVCVVVVDDLVVSCVVSVHDSVVNVVSCVVPVVVVVVVVVPD

Solvent-accessible surface area (backbone atoms only — not comparable to full-atom value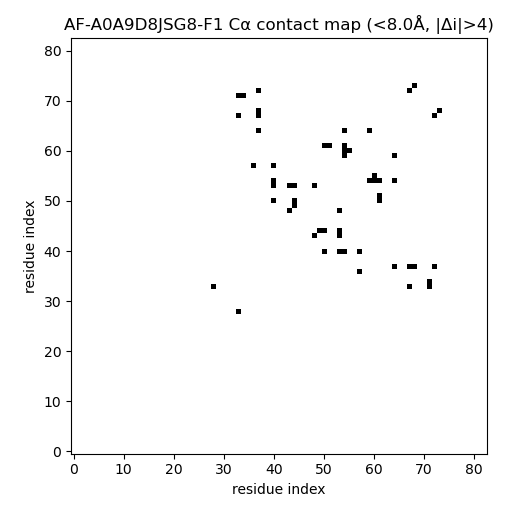s): 5494 Å² total; per-residue (Å²): 145,76,85,76,85,79,86,67,99,68,77,90,72,85,78,86,83,73,76,80,74,60,74,70,82,72,80,76,72,51,70,68,58,50,52,51,52,54,52,55,40,46,59,40,43,74,73,67,49,51,72,70,58,43,21,61,74,70,75,45,52,65,70,56,51,56,50,46,46,69,75,52,41,64,74,48,56,65,62,69,70,73,117

Sequence (83 aa):
MTCPPKTRPGAKWENAWTEREAAMPRKRFAAEEIINKLREAEVRLARGETVAQVCKVLGVTDQTFYRWRREYGGLRIDQAKRL

pLDDT: mean 70.4, std 17.53, range [42.16, 89.94]

Radius of gyration: 25.34 Å; Cα contacts (8 Å, |Δi|>4): 29; chains: 1; bounding box: 86×30×28 Å

Mean predicted aligned error: 14.5 Å

Secondary structure (DSSP, 8-state):
-------------TTTTSS-----------HHHHHHHHHHHHHHHHTT--HHHHHHHHT--HHHHHHHHHHHTHHHHHHHT--

Nearest PDB structures (foldseek):
  2r0q-assembly1_F  TM=6.954E-01  e=2.953E-01  Staphylococcus aureus
  4ld5-assembly1_B  TM=6.599E-01  e=2.061E+00  Staphylococcus aureus
  7phf-assembly1_B  TM=5.664E-01  e=3.244E+00  Streptomyces peucetius
  4yrv-assembly1_A  TM=5.475E-01  e=3.692E+00  Nostoc sp. PCC 7120 = FACHB-418
  5ffz-assembly1_A-2  TM=5.529E-01  e=6.199E+00  Staphylococcus aureus